Protein AF-A0A0S7YF01-F1 (afdb_monomer_lite)

pLDDT: mean 90.45, std 6.08, range [58.19, 94.88]

Structure (mmCIF, N/CA/C/O backbone):
data_AF-A0A0S7YF01-F1
#
_entry.id   AF-A0A0S7YF01-F1
#
loop_
_atom_site.group_PDB
_atom_site.id
_atom_site.type_symbol
_atom_site.label_atom_id
_atom_site.label_alt_id
_atom_site.label_comp_id
_atom_site.label_asym_id
_atom_site.label_entity_id
_atom_site.label_seq_id
_atom_site.pdbx_PDB_ins_code
_atom_site.Cartn_x
_atom_site.Cartn_y
_atom_site.Cartn_z
_atom_site.occupancy
_atom_site.B_iso_or_equiv
_atom_site.auth_seq_id
_atom_site.auth_comp_id
_atom_site.auth_asym_id
_atom_site.auth_atom_id
_atom_site.pdbx_PDB_model_num
ATOM 1 N N . MET A 1 1 ? -32.813 4.241 23.334 1.00 78.12 1 MET A N 1
ATOM 2 C CA . MET A 1 1 ? -31.507 4.105 22.662 1.00 78.12 1 MET A CA 1
ATOM 3 C C . MET A 1 1 ? -31.276 5.328 21.804 1.00 78.12 1 MET A C 1
ATOM 5 O O . MET A 1 1 ? -32.081 5.599 20.922 1.00 78.12 1 MET A O 1
ATOM 9 N N . GLN A 1 2 ? -30.216 6.070 22.091 1.00 94.44 2 GLN A N 1
ATOM 10 C CA . GLN A 1 2 ? -29.769 7.232 21.331 1.00 94.44 2 GLN A CA 1
ATOM 11 C C . GLN A 1 2 ? -28.703 6.819 20.311 1.00 94.44 2 GLN A C 1
ATOM 13 O O . GLN A 1 2 ? -27.971 5.853 20.518 1.00 94.44 2 GLN A O 1
ATOM 18 N N . LEU A 1 3 ? -28.560 7.565 19.212 1.00 92.06 3 LEU A N 1
ATOM 19 C CA . LEU A 1 3 ? -27.599 7.220 18.150 1.00 92.06 3 LEU A CA 1
ATOM 20 C C . LEU A 1 3 ? -26.144 7.146 18.643 1.00 92.06 3 LEU A C 1
ATOM 22 O O . LEU A 1 3 ? -25.375 6.319 18.163 1.00 92.06 3 LEU A O 1
ATOM 26 N N . HIS A 1 4 ? -25.770 7.972 19.621 1.00 93.00 4 HIS A N 1
ATOM 27 C CA . HIS A 1 4 ? -24.419 7.994 20.189 1.00 93.00 4 HIS A CA 1
ATOM 28 C C . HIS A 1 4 ? -24.127 6.820 21.145 1.00 93.00 4 HIS A C 1
ATOM 30 O O . HIS A 1 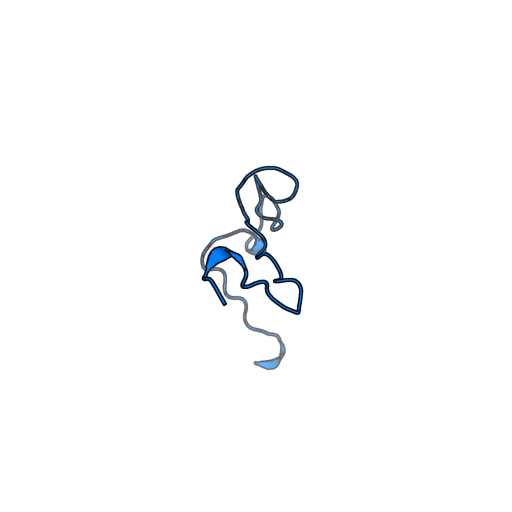4 ? -22.978 6.615 21.535 1.00 93.00 4 HIS A O 1
ATOM 36 N N . GLU A 1 5 ? -25.145 6.042 21.520 1.00 94.19 5 GLU A N 1
ATOM 37 C CA . GLU A 1 5 ? -25.013 4.859 22.379 1.00 94.19 5 GLU A CA 1
ATOM 38 C C . GLU A 1 5 ? -24.734 3.585 21.564 1.00 94.19 5 GLU A C 1
ATOM 40 O O . GLU A 1 5 ? -24.229 2.598 22.104 1.00 94.19 5 GLU A O 1
ATOM 45 N N . ILE A 1 6 ? -25.032 3.594 20.259 1.00 92.12 6 ILE A N 1
ATOM 46 C CA . ILE A 1 6 ? -24.894 2.429 19.382 1.00 92.12 6 ILE A CA 1
ATOM 47 C C . ILE A 1 6 ? -23.406 2.143 19.144 1.00 92.12 6 ILE A C 1
ATOM 49 O O . ILE A 1 6 ? -22.681 2.942 18.549 1.00 92.12 6 ILE A O 1
ATOM 53 N N . LYS A 1 7 ? -22.946 0.963 19.573 1.00 91.38 7 LYS A N 1
ATOM 54 C CA . LYS A 1 7 ? -21.583 0.469 19.336 1.00 91.38 7 LYS A CA 1
ATOM 55 C C . LYS A 1 7 ? -21.625 -0.888 18.635 1.00 91.38 7 LYS A C 1
ATOM 57 O O . LYS A 1 7 ? -22.497 -1.701 18.934 1.00 91.38 7 LYS A O 1
ATOM 62 N N . PRO A 1 8 ? -20.690 -1.165 17.711 1.00 92.81 8 PRO A N 1
ATOM 63 C CA . PRO A 1 8 ? -20.624 -2.469 17.074 1.00 92.81 8 PRO A CA 1
ATOM 64 C C . PRO A 1 8 ? -20.216 -3.539 18.095 1.00 92.81 8 PRO A C 1
ATOM 66 O O . PRO A 1 8 ? -19.279 -3.339 18.867 1.00 92.81 8 PRO A O 1
ATOM 69 N N . ILE A 1 9 ? -20.886 -4.694 18.053 1.00 94.50 9 ILE A N 1
ATOM 70 C CA . ILE A 1 9 ? -20.584 -5.854 18.913 1.00 94.50 9 ILE A CA 1
ATOM 71 C C . ILE A 1 9 ? -19.188 -6.416 18.593 1.00 94.50 9 ILE A C 1
ATOM 73 O O . ILE A 1 9 ? -18.447 -6.833 19.480 1.00 94.50 9 ILE A O 1
ATOM 77 N N . HIS A 1 10 ? -18.799 -6.385 17.315 1.00 94.75 10 HIS A N 1
ATOM 78 C CA . HIS A 1 10 ? -17.517 -6.896 16.837 1.00 94.75 10 HIS A CA 1
ATOM 79 C C . HIS A 1 10 ? -16.631 -5.789 16.266 1.00 94.75 10 HIS A C 1
ATOM 81 O O . HIS A 1 10 ? -17.095 -4.814 15.671 1.00 94.75 10 HIS A O 1
ATOM 87 N N . LYS A 1 11 ? -15.312 -5.968 16.392 1.00 92.94 11 LYS A N 1
ATOM 88 C CA . LYS A 1 11 ? -14.332 -5.011 15.872 1.00 92.94 11 LYS A CA 1
ATOM 89 C C . LYS A 1 11 ? -14.347 -4.987 14.344 1.00 92.94 11 LYS A C 1
ATOM 91 O O . LYS A 1 11 ? -14.042 -5.980 13.688 1.00 92.94 11 LYS A O 1
ATOM 96 N N . LEU A 1 12 ? -14.586 -3.807 13.778 1.00 92.75 12 LEU A N 1
ATOM 97 C CA . LEU A 1 12 ? -14.476 -3.587 12.339 1.00 92.75 12 LEU A CA 1
ATOM 98 C C . LEU A 1 12 ? -13.012 -3.670 11.889 1.00 92.75 12 LEU A C 1
ATOM 100 O O . LEU A 1 12 ? -12.124 -2.983 12.409 1.00 92.75 12 LEU A O 1
ATOM 104 N N . LYS A 1 13 ? -12.750 -4.497 10.876 1.00 92.94 13 LYS A N 1
ATOM 105 C CA . LYS A 1 13 ? -11.430 -4.599 10.254 1.00 92.94 13 LYS A CA 1
ATOM 106 C C . LYS A 1 13 ? -11.184 -3.385 9.361 1.00 92.94 13 LYS A C 1
ATOM 108 O O . LYS A 1 13 ? -11.841 -3.209 8.340 1.00 92.94 13 LYS A O 1
ATOM 113 N N . LYS A 1 14 ? -10.187 -2.568 9.708 1.00 90.25 14 LYS A N 1
ATOM 114 C CA . LYS A 1 14 ? -9.759 -1.442 8.864 1.00 90.25 14 LYS A CA 1
ATOM 115 C C . LYS A 1 14 ? -9.089 -1.954 7.584 1.00 90.25 14 LYS A C 1
ATOM 117 O O . LYS A 1 14 ? -8.260 -2.867 7.626 1.00 90.25 14 LYS A O 1
ATOM 122 N N . SER A 1 15 ? -9.420 -1.347 6.446 1.00 90.38 15 SER A N 1
ATOM 123 C CA . SER A 1 15 ? -8.754 -1.636 5.175 1.00 90.38 15 SER A CA 1
ATOM 124 C C . SER A 1 15 ? -7.305 -1.140 5.191 1.00 90.38 15 SER A C 1
ATOM 126 O O . SER A 1 15 ? -6.958 -0.140 5.827 1.00 90.38 15 SER A O 1
ATOM 128 N N . LYS A 1 16 ? -6.425 -1.859 4.487 1.00 88.31 16 LYS A N 1
ATOM 129 C CA . LYS A 1 16 ? -5.027 -1.445 4.323 1.00 88.31 16 LYS A CA 1
ATOM 130 C C . LYS A 1 16 ? -4.976 -0.275 3.339 1.00 88.31 16 LYS A C 1
ATOM 132 O O . LYS A 1 16 ? -5.314 -0.452 2.173 1.00 88.31 16 LYS A O 1
ATOM 137 N N . ARG A 1 17 ? -4.508 0.896 3.783 1.00 90.81 17 ARG A N 1
ATOM 138 C CA . ARG A 1 17 ? -4.243 2.040 2.895 1.00 90.81 17 ARG A CA 1
ATOM 139 C C . ARG A 1 17 ? -2.844 1.899 2.292 1.00 90.81 17 ARG A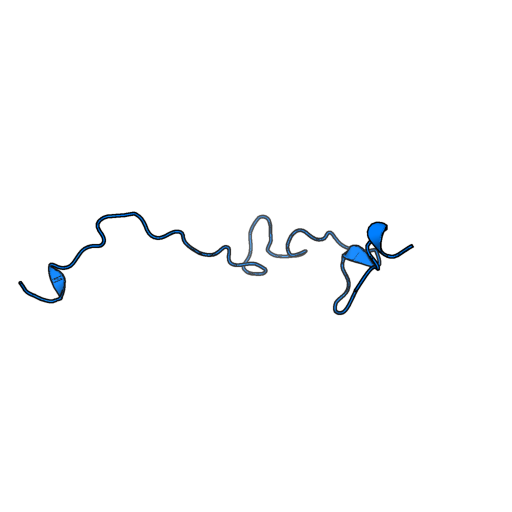 C 1
ATOM 141 O O . ARG A 1 17 ? -1.858 1.838 3.020 1.00 90.81 17 ARG A O 1
ATOM 148 N N . ILE A 1 18 ? -2.767 1.791 0.970 1.00 93.50 18 ILE A N 1
ATOM 149 C CA . ILE A 1 18 ? -1.516 1.611 0.217 1.00 93.50 18 ILE A CA 1
ATOM 150 C C . ILE A 1 18 ? -1.112 2.961 -0.394 1.00 93.50 18 ILE A C 1
ATOM 152 O O . ILE A 1 18 ? -1.983 3.742 -0.768 1.00 93.50 18 ILE A O 1
ATOM 156 N N . GLY A 1 19 ? 0.190 3.256 -0.479 1.00 92.69 19 GLY A N 1
ATOM 157 C CA . GLY A 1 19 ? 0.679 4.507 -1.069 1.00 92.69 19 GLY A CA 1
ATOM 158 C C . GLY A 1 19 ? 0.455 5.738 -0.187 1.00 92.69 19 GLY A C 1
ATOM 159 O O . GLY A 1 19 ? 0.160 6.814 -0.698 1.00 92.69 19 GLY A O 1
ATOM 160 N N . ARG A 1 20 ? 0.502 5.576 1.143 1.00 93.38 20 ARG A N 1
ATOM 161 C CA . ARG A 1 20 ? 0.308 6.647 2.144 1.00 93.38 20 ARG A CA 1
ATOM 162 C C . ARG A 1 20 ? 1.405 6.608 3.223 1.00 93.38 20 ARG A C 1
ATOM 164 O O . ARG A 1 20 ? 1.108 6.602 4.410 1.00 93.38 20 ARG A O 1
ATOM 171 N N . GLY A 1 21 ? 2.667 6.506 2.801 1.00 89.50 21 GLY A N 1
ATOM 172 C CA . GLY A 1 21 ? 3.827 6.430 3.704 1.00 89.50 21 GLY A CA 1
ATOM 173 C C . GLY A 1 21 ? 4.090 5.047 4.330 1.00 89.50 21 GLY A C 1
ATOM 174 O O . GLY A 1 21 ? 3.383 4.067 4.070 1.00 89.50 21 GLY A O 1
ATOM 175 N N . GLY A 1 22 ? 5.164 4.954 5.122 1.00 89.69 22 GLY A N 1
ATOM 176 C CA . GLY A 1 22 ? 5.601 3.729 5.807 1.00 89.69 22 GLY A CA 1
ATOM 177 C C . GLY A 1 22 ? 5.997 2.578 4.868 1.00 89.69 22 GLY A C 1
ATOM 178 O O . GLY A 1 22 ? 6.365 2.781 3.711 1.00 89.69 22 GLY A O 1
ATOM 179 N N . LYS A 1 23 ? 5.865 1.330 5.348 1.00 87.25 23 LYS A N 1
ATOM 180 C CA . LYS A 1 23 ? 6.306 0.098 4.648 1.00 87.25 23 LYS A CA 1
ATOM 181 C C . LYS A 1 23 ? 5.738 -0.082 3.228 1.00 87.25 23 LYS A C 1
ATOM 183 O O . LYS A 1 23 ? 6.327 -0.784 2.412 1.00 87.25 23 LYS A O 1
ATOM 188 N N . ARG A 1 24 ? 4.571 0.496 2.922 1.00 89.25 24 ARG A N 1
ATOM 189 C CA . ARG A 1 24 ? 3.915 0.415 1.599 1.00 89.25 24 ARG A CA 1
ATOM 190 C C . ARG A 1 24 ? 3.670 1.795 0.980 1.00 89.25 24 ARG A C 1
ATOM 192 O O . ARG A 1 24 ? 2.762 1.931 0.163 1.00 89.25 24 ARG A O 1
ATOM 199 N N . GLY A 1 25 ? 4.467 2.791 1.367 1.00 92.69 25 GLY A N 1
ATOM 200 C CA . GLY A 1 25 ? 4.418 4.142 0.813 1.00 92.69 25 GLY A CA 1
ATOM 201 C C . GLY A 1 25 ? 4.946 4.181 -0.616 1.00 92.69 25 GLY A C 1
ATOM 202 O O . GLY A 1 25 ? 4.172 4.348 -1.548 1.00 92.69 25 GLY A O 1
ATOM 203 N N . THR A 1 26 ? 6.247 3.951 -0.788 1.00 93.38 26 THR A N 1
ATOM 204 C CA . THR A 1 26 ? 6.944 4.194 -2.061 1.00 93.38 26 THR A CA 1
ATOM 205 C C . THR A 1 26 ? 6.577 3.173 -3.135 1.00 93.38 26 THR A C 1
ATOM 207 O O . THR A 1 26 ? 6.020 3.511 -4.171 1.00 93.38 26 THR A O 1
ATOM 210 N N . TYR A 1 27 ? 6.818 1.887 -2.871 1.00 94.06 27 TYR A N 1
ATOM 211 C CA . TYR A 1 27 ? 6.646 0.837 -3.885 1.00 94.06 27 TYR A CA 1
ATOM 212 C C . TYR A 1 27 ? 5.344 0.058 -3.743 1.00 94.06 27 TYR A C 1
ATOM 214 O O . TYR A 1 27 ? 5.175 -0.980 -4.379 1.00 94.06 27 TYR A O 1
ATOM 222 N N . SER A 1 28 ? 4.430 0.489 -2.864 1.00 92.12 28 SER A N 1
ATOM 223 C CA . SER A 1 28 ? 3.154 -0.203 -2.617 1.00 92.12 28 SER A CA 1
ATOM 224 C C . SER A 1 28 ? 3.292 -1.700 -2.254 1.00 92.12 28 SER A C 1
ATOM 226 O O . SER A 1 28 ? 2.331 -2.461 -2.354 1.00 92.12 28 SER A O 1
ATOM 228 N N . GLY A 1 29 ? 4.486 -2.145 -1.837 1.00 92.50 29 GLY A N 1
ATOM 229 C CA . GLY A 1 29 ? 4.823 -3.557 -1.611 1.00 92.50 29 GLY A CA 1
ATOM 230 C C . GLY A 1 29 ? 5.107 -4.386 -2.874 1.00 92.50 29 GLY A C 1
ATOM 231 O O . GLY A 1 29 ? 5.113 -5.608 -2.785 1.00 92.50 29 GLY A O 1
ATOM 232 N N . ARG A 1 30 ? 5.315 -3.753 -4.037 1.00 92.94 30 ARG A N 1
ATOM 233 C CA . ARG A 1 30 ? 5.572 -4.408 -5.336 1.00 92.94 30 ARG A CA 1
ATOM 234 C C . ARG A 1 30 ? 7.041 -4.395 -5.779 1.00 92.94 30 ARG A C 1
ATOM 236 O O . ARG A 1 30 ? 7.373 -5.084 -6.738 1.00 92.94 30 ARG A O 1
ATOM 243 N N . GLY A 1 31 ? 7.900 -3.639 -5.094 1.00 92.50 31 GLY A N 1
ATOM 244 C CA . GLY A 1 31 ? 9.294 -3.415 -5.493 1.00 92.50 31 GLY A CA 1
ATOM 245 C C . GLY A 1 31 ? 9.448 -2.339 -6.575 1.00 92.50 31 GLY A C 1
ATOM 246 O O . GLY A 1 31 ? 8.468 -1.753 -7.032 1.00 92.50 31 GLY A O 1
ATOM 247 N N . ILE A 1 32 ? 10.697 -2.058 -6.952 1.00 92.94 32 ILE A N 1
ATOM 248 C CA . ILE A 1 32 ? 11.051 -0.904 -7.797 1.00 92.94 32 ILE A CA 1
ATOM 249 C C . ILE A 1 32 ? 10.804 -1.192 -9.287 1.00 92.94 32 ILE A C 1
ATOM 251 O O . ILE A 1 32 ? 10.164 -0.412 -9.990 1.00 92.94 32 ILE A O 1
ATOM 255 N N . LYS A 1 33 ? 11.308 -2.323 -9.788 1.00 94.19 33 LYS A N 1
ATOM 256 C CA . LYS A 1 33 ? 11.374 -2.645 -11.224 1.00 94.19 33 LYS A CA 1
ATOM 257 C C . LYS A 1 33 ? 10.655 -3.963 -11.554 1.00 94.19 33 LYS A C 1
ATOM 259 O O . LYS A 1 33 ? 10.021 -4.581 -10.701 1.00 94.19 33 LYS A O 1
ATOM 264 N N . GLY A 1 34 ? 10.785 -4.380 -12.814 1.00 94.88 34 GLY A N 1
ATOM 265 C CA . GLY A 1 34 ? 10.220 -5.608 -13.365 1.00 94.88 34 GLY A CA 1
ATOM 266 C C . GLY A 1 34 ? 8.795 -5.422 -13.873 1.00 94.88 34 GLY A C 1
ATOM 267 O O . GLY A 1 34 ? 8.069 -4.524 -13.450 1.00 94.88 34 GLY A O 1
ATOM 268 N N . GLN A 1 35 ? 8.357 -6.314 -14.760 1.00 93.31 35 GLN A N 1
ATOM 269 C CA . GLN A 1 35 ? 6.977 -6.309 -15.251 1.00 93.31 35 GLN A CA 1
ATOM 270 C C . GLN A 1 35 ? 5.981 -6.430 -14.083 1.00 93.31 35 GLN A C 1
ATOM 272 O O . GLN A 1 35 ? 4.877 -5.903 -14.167 1.00 93.31 35 GLN A O 1
ATOM 277 N N . LYS A 1 36 ? 6.405 -7.024 -12.949 1.00 91.56 36 LYS A N 1
ATOM 278 C CA . LYS A 1 36 ? 5.618 -7.181 -11.719 1.00 91.56 36 LYS A CA 1
ATOM 279 C C . LYS A 1 36 ? 5.240 -5.876 -10.984 1.00 91.56 36 LYS A C 1
ATOM 281 O O . LYS A 1 36 ? 4.277 -5.876 -10.210 1.00 91.56 36 LYS A O 1
ATOM 286 N N . SER A 1 37 ? 5.949 -4.774 -11.211 1.00 94.00 37 SER A N 1
ATOM 287 C CA . SER A 1 37 ? 5.656 -3.495 -10.550 1.00 94.00 37 SER A CA 1
ATOM 288 C C . SER A 1 37 ? 4.786 -2.556 -11.392 1.00 94.00 37 SER A C 1
ATOM 290 O O . SER A 1 37 ? 4.237 -1.597 -10.854 1.00 94.00 37 SER A O 1
ATOM 292 N N . ARG A 1 38 ? 4.622 -2.836 -12.693 1.00 93.75 38 ARG A N 1
ATOM 293 C CA . ARG A 1 38 ? 3.950 -1.946 -13.652 1.00 93.75 38 ARG A CA 1
ATOM 294 C C . ARG A 1 38 ? 2.423 -2.013 -13.561 1.00 93.75 38 ARG A C 1
ATOM 296 O O . ARG A 1 38 ? 1.846 -3.055 -13.236 1.00 93.75 38 ARG A O 1
ATOM 303 N N . ALA A 1 39 ? 1.777 -0.891 -13.876 1.00 92.94 39 ALA A N 1
ATOM 304 C CA . ALA A 1 39 ? 0.329 -0.822 -14.043 1.00 92.94 39 ALA A CA 1
ATOM 305 C C . ALA A 1 39 ? -0.118 -1.690 -15.230 1.00 92.94 39 ALA A C 1
ATOM 307 O O . ALA A 1 39 ? 0.640 -1.904 -16.171 1.00 92.94 39 ALA A O 1
ATOM 308 N N . GLY A 1 40 ? -1.333 -2.236 -15.163 1.00 92.25 40 GLY A N 1
ATOM 309 C CA . GLY A 1 40 ? -1.909 -3.020 -16.261 1.00 92.25 40 GLY A CA 1
ATOM 310 C C . GLY A 1 40 ? -1.288 -4.403 -16.493 1.00 92.25 40 GLY A C 1
ATOM 311 O O . GLY A 1 40 ? -1.774 -5.136 -17.350 1.00 92.25 40 GLY A O 1
ATOM 312 N N . ARG A 1 41 ? -0.269 -4.819 -15.723 1.00 90.94 41 ARG A N 1
ATOM 313 C CA . ARG A 1 41 ? 0.301 -6.165 -15.873 1.00 90.94 41 ARG A CA 1
ATOM 314 C C . ARG A 1 41 ? -0.767 -7.236 -15.602 1.00 90.94 41 ARG A C 1
ATOM 316 O O . ARG A 1 41 ? -1.357 -7.279 -14.520 1.00 90.94 41 ARG A O 1
ATOM 323 N N . ARG A 1 42 ? -0.985 -8.137 -16.556 1.00 88.00 42 ARG A N 1
ATOM 324 C CA . ARG A 1 42 ? -1.859 -9.308 -16.406 1.00 88.00 42 ARG A CA 1
ATOM 325 C C . ARG A 1 42 ? -1.121 -10.533 -16.930 1.00 88.00 42 ARG A C 1
ATOM 327 O O . ARG A 1 42 ? -1.090 -10.777 -18.127 1.00 88.00 42 ARG A O 1
ATOM 334 N N . PHE A 1 43 ? -0.484 -11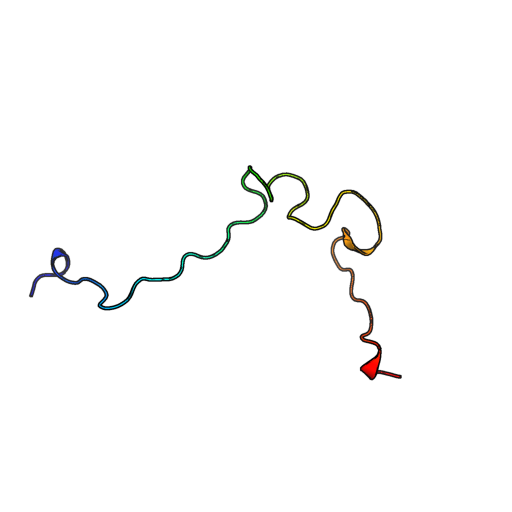.268 -16.023 1.00 88.19 43 PHE A N 1
ATOM 335 C CA . PHE A 1 43 ? 0.141 -12.545 -16.360 1.00 88.19 43 PHE A CA 1
ATOM 336 C C . PHE A 1 43 ? -0.937 -13.617 -16.482 1.00 88.19 43 PHE A C 1
ATOM 338 O O . PHE A 1 43 ? -1.863 -13.649 -15.666 1.00 88.19 43 PHE A O 1
ATOM 345 N N . LYS A 1 44 ? -0.823 -14.488 -17.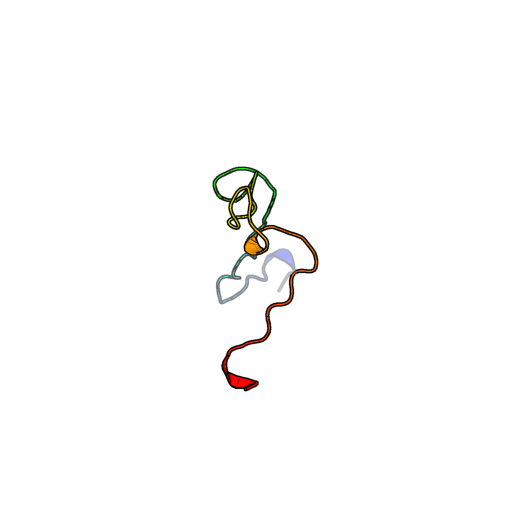487 1.00 89.75 44 LYS A N 1
ATOM 346 C CA . LYS A 1 44 ? -1.665 -15.680 -17.561 1.00 89.75 44 LYS A CA 1
ATOM 347 C C . LYS A 1 44 ? -1.275 -16.621 -16.405 1.00 89.75 44 LYS A C 1
ATOM 349 O O . LYS A 1 44 ? -0.083 -16.791 -16.155 1.00 89.75 44 LYS A O 1
ATOM 354 N N . PRO A 1 45 ? -2.241 -17.164 -15.648 1.00 89.06 45 PRO A N 1
ATOM 355 C CA . PRO A 1 45 ? -1.963 -18.233 -14.703 1.00 89.06 45 PRO A CA 1
ATOM 356 C C . PRO A 1 45 ? -1.584 -19.502 -15.472 1.00 89.06 45 PRO A C 1
ATOM 358 O O . PRO A 1 45 ? -2.133 -19.751 -16.541 1.00 89.06 45 PRO A O 1
ATOM 361 N N . VAL A 1 46 ? -0.692 -20.302 -14.888 1.00 86.06 46 VAL A N 1
ATOM 362 C CA . VAL A 1 46 ? -0.176 -21.558 -15.468 1.00 86.06 46 VAL A CA 1
ATOM 363 C C . VAL A 1 46 ? -1.296 -22.568 -15.770 1.00 86.06 46 VAL A C 1
ATOM 365 O O . VAL A 1 46 ? -1.181 -23.352 -16.688 1.00 86.06 46 VAL A O 1
ATOM 368 N N . ILE A 1 47 ? -2.430 -22.482 -15.068 1.00 87.88 47 ILE A N 1
ATOM 369 C CA . ILE A 1 47 ? -3.603 -23.370 -15.214 1.00 87.88 47 ILE A CA 1
ATOM 370 C C . ILE A 1 47 ? -4.361 -23.164 -16.554 1.00 87.88 47 ILE A C 1
ATOM 372 O O . ILE A 1 47 ? -5.352 -23.831 -16.815 1.00 87.88 47 ILE A O 1
ATOM 376 N N . ARG A 1 48 ? -3.973 -22.184 -17.383 1.00 72.75 48 ARG A N 1
ATOM 377 C CA . ARG A 1 48 ? -4.616 -21.900 -18.686 1.00 72.75 48 ARG A CA 1
ATOM 378 C C . ARG A 1 48 ? -3.892 -22.526 -19.886 1.00 72.75 48 ARG A C 1
ATOM 380 O O . ARG A 1 48 ? -4.260 -22.199 -21.013 1.00 72.75 48 ARG A O 1
ATOM 387 N N . GLU A 1 49 ? -2.872 -23.337 -19.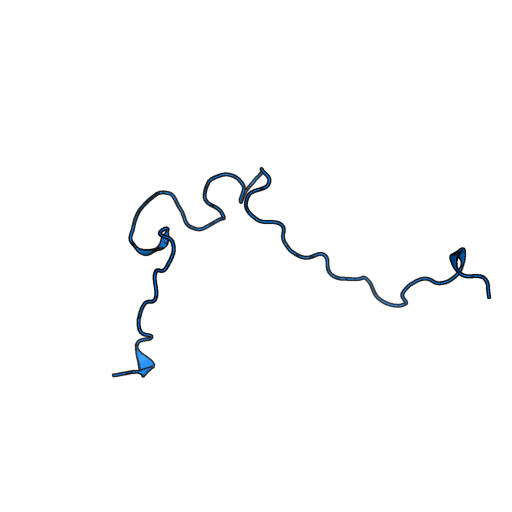632 1.00 58.19 49 GLU A N 1
ATOM 388 C CA . GLU A 1 49 ? -2.217 -24.231 -20.598 1.00 58.19 49 GLU A CA 1
ATOM 389 C C . GLU A 1 49 ? -2.713 -25.658 -20.360 1.00 58.19 49 GLU A C 1
ATOM 391 O O . GLU A 1 49 ? -2.989 -26.339 -21.369 1.00 58.19 49 GLU A O 1
#

Foldseek 3Di:
DDPVVDDDPDDDDDDDDACPDDPRNPQNPQDDDDLSSDPPDDDDPPVVD

Radius of gyration: 19.55 Å; chains: 1; bounding box: 43×32×43 Å

Sequence (49 aa):
MQLHEIKPIHKLKKSKRIGRGGKRGTYSGRGIKGQKSRAGRRFKPVIRE

Secondary structure (DSSP, 8-state):
--GGG---S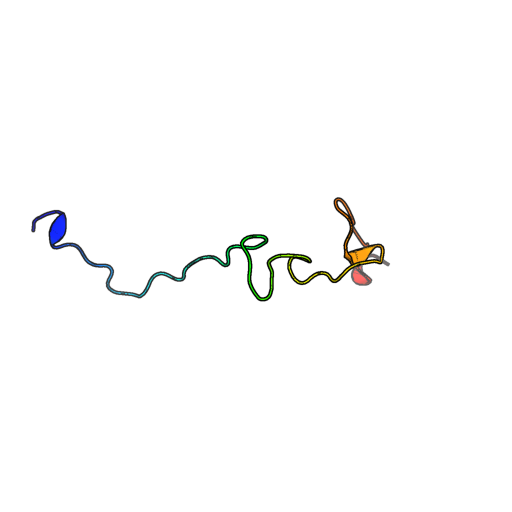S---PPPPPSSSGGGSSSTTS-SSSGGGSTT--PPPGGG-